Protein AF-A0A929XAC0-F1 (afdb_monomer_lite)

pLDDT: mean 94.09, std 4.09, range [79.88, 98.25]

Foldseek 3Di:
DDKDKPLVVAPAEDEDDDDPPAALVNCCVVCVVPDDNNHIYIRHGDACDDPNVVGDDDDPV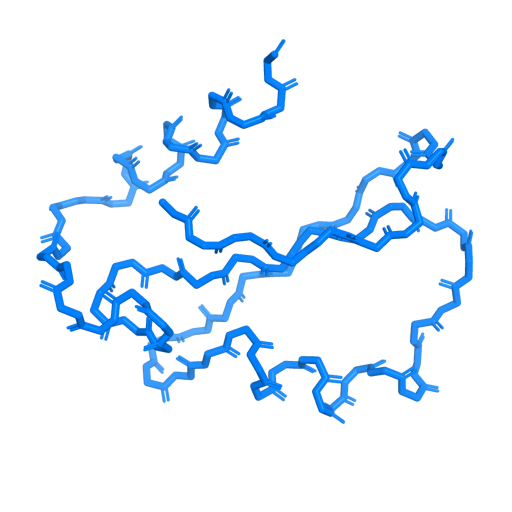VRVVVVVVVVD

Structure (mmCIF, N/CA/C/O backbone):
data_AF-A0A929XAC0-F1
#
_entry.id   AF-A0A929XAC0-F1
#
loop_
_atom_site.group_PDB
_atom_site.id
_atom_site.type_symbol
_atom_site.label_atom_id
_atom_site.label_alt_id
_atom_site.label_comp_id
_atom_site.label_asym_id
_atom_site.label_entity_id
_atom_site.label_seq_id
_atom_site.pdbx_PDB_ins_code
_atom_site.Cartn_x
_atom_site.Cartn_y
_atom_site.Cartn_z
_atom_site.occupancy
_atom_site.B_iso_or_equiv
_atom_site.auth_seq_id
_atom_site.auth_comp_id
_atom_site.auth_asym_id
_atom_site.auth_atom_id
_atom_site.pdbx_PDB_model_num
ATOM 1 N N . MET A 1 1 ? 1.870 7.351 -3.008 1.00 89.00 1 MET A N 1
ATOM 2 C CA . MET A 1 1 ? 1.429 5.959 -3.009 1.00 89.00 1 MET A CA 1
ATOM 3 C C . MET A 1 1 ? -0.007 5.987 -3.474 1.00 89.00 1 MET A C 1
ATOM 5 O O . MET A 1 1 ? -0.814 6.681 -2.860 1.00 89.00 1 MET A O 1
ATOM 9 N N . LYS A 1 2 ? -0.307 5.329 -4.589 1.00 94.94 2 LYS A N 1
ATOM 10 C CA . LYS A 1 2 ? -1.672 5.129 -5.052 1.00 94.94 2 LYS A CA 1
ATOM 11 C C . LYS A 1 2 ? -2.272 4.038 -4.180 1.00 94.94 2 LYS A C 1
ATOM 13 O O . LYS A 1 2 ? -1.687 2.970 -4.046 1.00 94.94 2 LYS A O 1
ATOM 18 N N . ILE A 1 3 ? -3.405 4.336 -3.553 1.00 96.44 3 ILE A N 1
ATOM 19 C CA . ILE A 1 3 ? -4.085 3.430 -2.630 1.00 96.44 3 ILE A CA 1
ATOM 20 C C . ILE A 1 3 ? -5.499 3.191 -3.138 1.00 96.44 3 ILE A C 1
ATOM 22 O O . ILE A 1 3 ? -6.216 4.137 -3.478 1.00 96.44 3 ILE A O 1
ATOM 26 N N . ASN A 1 4 ? -5.883 1.919 -3.202 1.00 95.44 4 ASN A N 1
ATOM 27 C CA . ASN A 1 4 ? -7.270 1.508 -3.351 1.00 95.44 4 ASN A CA 1
ATOM 28 C C . ASN A 1 4 ? -7.804 1.143 -1.964 1.00 95.44 4 ASN A C 1
ATOM 30 O O . ASN A 1 4 ? -7.233 0.283 -1.293 1.00 95.44 4 ASN A O 1
ATOM 34 N N . ASP A 1 5 ? -8.862 1.827 -1.539 1.00 95.19 5 ASP A N 1
ATOM 35 C CA . ASP A 1 5 ? -9.453 1.714 -0.206 1.00 95.19 5 ASP A CA 1
ATOM 36 C C . ASP A 1 5 ? -10.925 1.323 -0.328 1.00 95.19 5 ASP A C 1
ATOM 38 O O . ASP A 1 5 ? -11.737 2.067 -0.882 1.00 95.19 5 ASP A O 1
ATOM 42 N N . PHE A 1 6 ? -11.249 0.127 0.154 1.00 94.19 6 PHE A N 1
ATOM 43 C CA . PHE A 1 6 ? -12.584 -0.454 0.080 1.00 94.19 6 PHE A CA 1
ATOM 44 C C . PHE A 1 6 ? -13.183 -0.598 1.474 1.00 94.19 6 PHE A C 1
ATOM 46 O O . PHE A 1 6 ? -12.489 -0.960 2.422 1.00 94.19 6 PHE A O 1
ATOM 53 N N . ASN A 1 7 ? -14.499 -0.401 1.574 1.00 94.06 7 ASN A N 1
ATOM 54 C CA . ASN A 1 7 ? -15.260 -0.472 2.824 1.00 94.06 7 ASN A CA 1
ATOM 55 C C . ASN A 1 7 ? -14.708 0.467 3.915 1.00 94.06 7 ASN A C 1
ATOM 57 O O . ASN A 1 7 ? -14.488 0.055 5.052 1.00 94.06 7 ASN A O 1
ATOM 61 N N . ILE A 1 8 ? -14.487 1.738 3.565 1.00 94.00 8 ILE A N 1
ATOM 62 C CA . ILE A 1 8 ? -13.812 2.749 4.402 1.00 94.00 8 ILE A CA 1
ATOM 63 C C . ILE A 1 8 ? -14.385 2.911 5.822 1.00 94.00 8 ILE A C 1
ATOM 65 O O 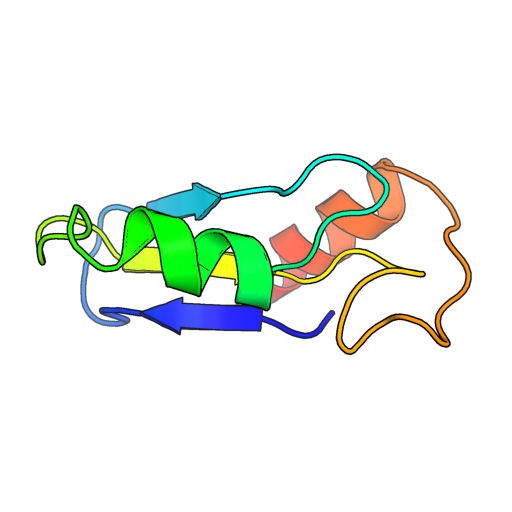. ILE A 1 8 ? -13.659 3.284 6.738 1.00 94.00 8 ILE A O 1
ATOM 69 N N . ASN A 1 9 ? -15.670 2.601 6.018 1.00 94.31 9 ASN A N 1
ATOM 70 C CA . ASN A 1 9 ? -16.358 2.727 7.306 1.00 94.31 9 ASN A CA 1
ATOM 71 C C . ASN A 1 9 ? -16.091 1.554 8.267 1.00 94.31 9 ASN A C 1
ATOM 73 O O . ASN A 1 9 ? -16.523 1.604 9.416 1.00 94.31 9 ASN A O 1
ATOM 77 N N . ASN A 1 10 ? -15.418 0.494 7.817 1.00 95.56 10 ASN A N 1
ATOM 78 C CA . ASN A 1 10 ? -15.131 -0.665 8.653 1.00 95.56 10 ASN A CA 1
ATOM 79 C C . ASN A 1 10 ? -13.934 -0.414 9.574 1.00 95.56 10 ASN A C 1
ATOM 81 O O . ASN A 1 10 ? -12.876 0.035 9.138 1.00 95.56 10 ASN A O 1
ATOM 85 N N . GLU A 1 11 ? -14.075 -0.797 1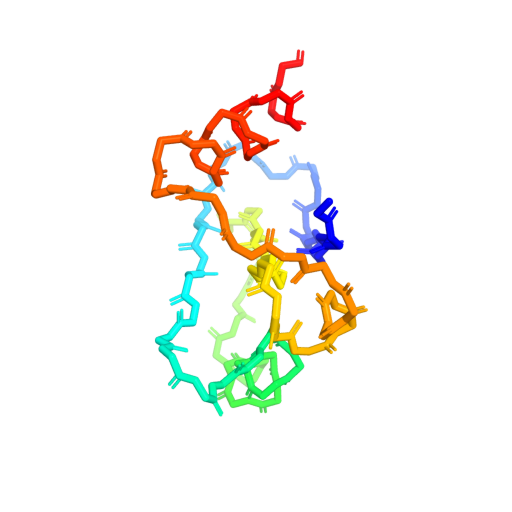0.842 1.00 94.38 11 GLU A N 1
ATOM 86 C CA . GLU A 1 11 ? -13.038 -0.592 11.863 1.00 94.38 11 GLU A CA 1
ATOM 87 C C . GLU A 1 11 ? -11.826 -1.519 11.688 1.00 94.38 11 GLU A C 1
ATOM 89 O O . GLU A 1 11 ? -10.686 -1.130 11.941 1.00 94.38 11 GLU A O 1
ATOM 94 N N . LYS A 1 12 ? -12.051 -2.768 11.261 1.00 96.12 12 LYS A N 1
ATOM 95 C CA . LYS A 1 12 ? -10.976 -3.755 11.090 1.00 96.12 12 LYS A CA 1
ATOM 96 C C . LYS A 1 12 ? -10.306 -3.560 9.740 1.00 96.12 12 LYS A C 1
ATOM 98 O O . LYS A 1 12 ? -10.951 -3.727 8.712 1.00 96.12 12 LYS A O 1
ATOM 103 N N . VAL A 1 13 ? -9.007 -3.288 9.740 1.00 96.00 13 VAL A N 1
ATOM 104 C CA . VAL A 1 13 ? -8.236 -3.045 8.514 1.00 96.00 13 VAL A CA 1
ATOM 105 C C . VAL A 1 13 ? -7.471 -4.299 8.092 1.00 96.00 13 VAL A C 1
ATOM 107 O O . VAL A 1 13 ? -6.830 -4.951 8.916 1.00 96.00 13 VAL A O 1
ATOM 110 N N . MET A 1 14 ? -7.503 -4.614 6.798 1.00 95.00 14 MET A N 1
ATOM 111 C CA . MET A 1 14 ? -6.654 -5.621 6.165 1.00 95.00 14 MET A CA 1
ATOM 112 C C . MET A 1 14 ? -5.876 -4.984 5.013 1.00 95.00 14 MET A C 1
ATOM 114 O O . MET A 1 14 ? -6.455 -4.375 4.114 1.00 95.00 14 MET A O 1
ATOM 118 N N . ILE A 1 15 ? -4.553 -5.125 5.043 1.00 95.50 15 ILE A N 1
ATOM 119 C CA . ILE A 1 15 ? -3.653 -4.566 4.034 1.00 95.50 15 ILE A CA 1
ATOM 120 C C . ILE A 1 15 ? -3.178 -5.708 3.144 1.00 95.50 15 ILE A C 1
ATOM 122 O O . ILE A 1 15 ? -2.618 -6.685 3.642 1.00 95.50 15 ILE A O 1
ATOM 126 N N . PHE A 1 16 ? -3.362 -5.572 1.834 1.00 94.81 16 PHE A N 1
ATOM 127 C CA . PHE A 1 16 ? -2.773 -6.489 0.868 1.00 94.81 16 PHE A CA 1
ATOM 128 C C . PHE A 1 16 ? -1.591 -5.810 0.187 1.00 94.81 16 PHE A C 1
ATOM 130 O O . PHE A 1 16 ? -1.770 -4.819 -0.514 1.00 94.81 16 PHE A O 1
ATOM 137 N N . LEU A 1 17 ? -0.393 -6.366 0.359 1.00 95.69 17 LEU A N 1
ATOM 138 C CA . LEU A 1 17 ? 0.810 -5.923 -0.342 1.00 95.69 17 LEU A CA 1
ATOM 139 C C . LEU A 1 17 ? 1.141 -6.921 -1.446 1.00 95.69 17 LEU A C 1
ATOM 141 O O . LEU A 1 17 ? 1.260 -8.121 -1.192 1.00 95.69 17 LEU A O 1
ATOM 145 N N . HIS A 1 18 ? 1.282 -6.425 -2.669 1.00 95.12 18 HIS A N 1
ATOM 146 C CA . HIS A 1 18 ? 1.672 -7.260 -3.795 1.00 95.12 18 HIS A CA 1
ATOM 147 C C . HIS A 1 18 ? 3.192 -7.545 -3.761 1.00 95.12 18 HIS A C 1
ATOM 149 O O . HIS A 1 18 ? 3.965 -6.714 -3.277 1.00 95.12 18 HIS A O 1
ATOM 155 N N . PRO A 1 19 ? 3.658 -8.697 -4.281 1.00 93.50 19 PRO A N 1
ATOM 156 C CA . PRO A 1 19 ? 5.085 -8.947 -4.487 1.00 93.50 19 PRO A CA 1
ATOM 157 C C . PRO A 1 19 ? 5.632 -8.125 -5.667 1.00 93.50 19 PRO A C 1
ATOM 159 O O . PRO A 1 19 ? 4.880 -7.475 -6.397 1.00 93.50 19 PRO A O 1
ATOM 162 N N . MET A 1 20 ? 6.950 -8.179 -5.885 1.00 93.56 20 MET A N 1
ATOM 163 C CA . MET A 1 20 ? 7.568 -7.563 -7.065 1.00 93.56 20 MET A CA 1
ATOM 164 C C . MET A 1 20 ? 6.932 -8.072 -8.367 1.00 93.56 20 MET A C 1
ATOM 166 O O . MET A 1 20 ? 6.553 -9.239 -8.461 1.00 93.56 20 MET A O 1
ATOM 170 N N . LEU A 1 21 ? 6.869 -7.194 -9.374 1.00 90.75 21 LEU A N 1
ATOM 171 C CA . LEU A 1 21 ? 6.296 -7.435 -10.711 1.00 90.75 21 LEU A CA 1
ATOM 172 C C . LEU A 1 21 ? 4.770 -7.639 -10.758 1.00 90.75 21 LEU A C 1
ATOM 174 O O . LEU A 1 21 ? 4.223 -7.920 -11.823 1.00 90.75 21 LEU A O 1
ATOM 178 N N . ALA A 1 22 ? 4.078 -7.470 -9.632 1.00 95.00 22 ALA A N 1
ATOM 179 C CA . ALA A 1 22 ? 2.620 -7.409 -9.561 1.00 95.00 22 ALA A CA 1
ATOM 180 C C . ALA A 1 22 ? 2.135 -5.962 -9.336 1.00 95.00 22 ALA A C 1
ATOM 182 O O . ALA A 1 22 ? 2.933 -5.024 -9.318 1.00 95.00 22 ALA A O 1
ATOM 183 N N . SER A 1 23 ? 0.822 -5.785 -9.189 1.00 96.75 23 SER A N 1
ATOM 184 C CA . SER A 1 23 ? 0.182 -4.500 -8.895 1.00 96.75 23 SER A CA 1
ATOM 185 C C . SER A 1 23 ? -1.065 -4.682 -8.031 1.00 96.75 23 SER A C 1
ATOM 187 O O . SER A 1 23 ? -1.611 -5.787 -7.905 1.00 96.75 23 SER A O 1
ATOM 189 N N . SER A 1 24 ? -1.545 -3.577 -7.470 1.00 96.38 24 SER A N 1
ATOM 190 C CA . SER A 1 24 ? -2.830 -3.478 -6.784 1.00 96.38 24 SER A CA 1
ATOM 191 C C . SER A 1 24 ? -3.989 -3.937 -7.674 1.00 96.38 24 SER A C 1
ATOM 193 O O . SER A 1 24 ? -4.827 -4.719 -7.228 1.00 96.38 24 SER A O 1
ATOM 195 N N . GLU A 1 25 ? -3.990 -3.546 -8.952 1.00 95.88 25 GLU A N 1
ATOM 196 C CA . GLU A 1 25 ? -4.987 -3.956 -9.947 1.00 95.88 25 GLU A CA 1
ATOM 197 C C . GLU A 1 25 ? -5.041 -5.481 -10.100 1.00 95.88 25 GLU A C 1
ATOM 199 O O . GLU A 1 25 ? -6.119 -6.080 -10.030 1.00 95.88 25 GLU A O 1
ATOM 204 N N . ALA A 1 26 ? -3.879 -6.127 -10.259 1.00 93.69 26 ALA A N 1
ATOM 205 C CA . ALA A 1 26 ? -3.804 -7.577 -10.393 1.00 93.69 26 ALA A CA 1
ATOM 206 C C . ALA A 1 26 ? -4.369 -8.274 -9.149 1.00 93.69 26 ALA A C 1
ATOM 208 O O . ALA A 1 26 ? -5.140 -9.229 -9.269 1.00 93.69 26 ALA A O 1
ATOM 209 N N . MET A 1 27 ? -4.049 -7.776 -7.952 1.00 93.94 27 MET A N 1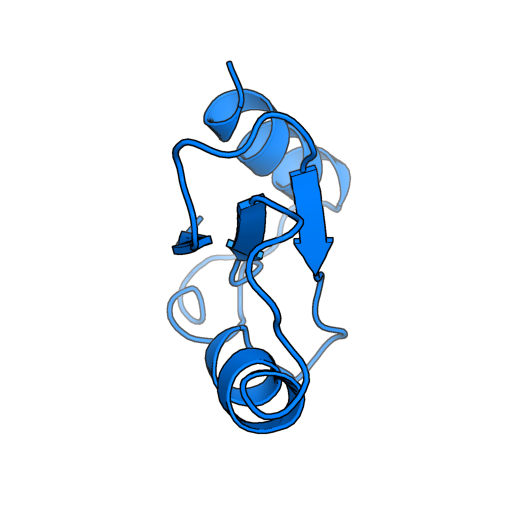
ATOM 210 C CA . MET A 1 27 ? -4.616 -8.337 -6.731 1.00 93.94 27 MET A CA 1
ATOM 211 C C . MET A 1 27 ? -6.126 -8.152 -6.678 1.00 93.94 27 MET A C 1
ATOM 213 O O . MET A 1 27 ? -6.820 -9.152 -6.527 1.00 93.94 27 MET A O 1
ATOM 217 N N . ILE A 1 28 ? -6.639 -6.933 -6.881 1.00 94.31 28 ILE A N 1
ATOM 218 C CA . ILE A 1 28 ? -8.081 -6.628 -6.901 1.00 94.31 28 ILE A CA 1
ATOM 219 C C . ILE A 1 28 ? -8.809 -7.591 -7.839 1.00 94.31 28 ILE A C 1
ATOM 221 O O . ILE A 1 28 ? -9.768 -8.250 -7.433 1.00 94.31 28 ILE A O 1
ATOM 225 N N . LYS A 1 29 ? -8.313 -7.767 -9.066 1.00 93.19 29 LYS A N 1
ATOM 226 C CA . LYS A 1 29 ? -8.897 -8.694 -10.042 1.00 93.19 29 LYS A CA 1
ATOM 227 C C . LYS A 1 29 ? -9.021 -10.125 -9.508 1.00 93.19 29 LYS A C 1
ATOM 229 O O . LYS A 1 29 ? -10.018 -10.790 -9.777 1.00 93.19 29 LYS A O 1
ATOM 234 N N . HIS A 1 30 ? -8.036 -10.608 -8.756 1.00 90.00 30 HIS A N 1
ATOM 235 C CA . HIS A 1 30 ? -8.020 -11.983 -8.253 1.00 90.00 30 HIS A CA 1
ATOM 236 C C . HIS A 1 30 ? -8.706 -12.172 -6.895 1.00 90.00 30 HIS A C 1
ATOM 238 O O . HIS A 1 30 ? -9.164 -13.281 -6.607 1.00 90.00 30 HIS A O 1
ATOM 244 N N . ILE A 1 31 ? -8.813 -11.126 -6.072 1.00 86.12 31 ILE A N 1
ATOM 245 C CA . ILE A 1 31 ? -9.383 -11.231 -4.721 1.00 86.12 31 ILE A CA 1
ATOM 246 C C . ILE A 1 31 ? -10.799 -10.668 -4.600 1.00 86.12 31 ILE A C 1
ATOM 248 O O . ILE A 1 31 ? -11.484 -11.028 -3.654 1.00 86.12 31 ILE A O 1
ATOM 252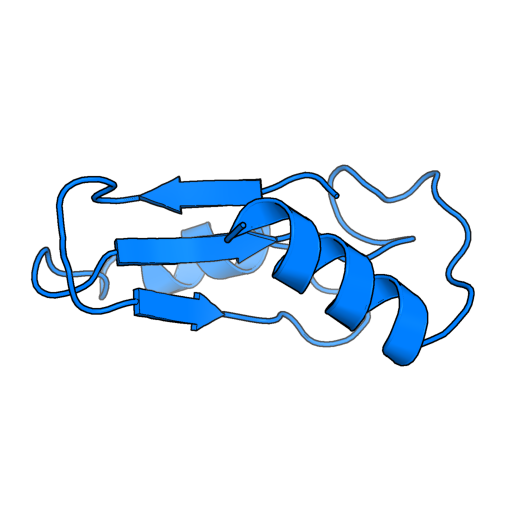 N N . THR A 1 32 ? -11.286 -9.856 -5.542 1.00 81.62 32 THR A N 1
ATOM 253 C CA . THR A 1 32 ? -12.645 -9.263 -5.508 1.00 81.62 32 THR A CA 1
ATOM 254 C C . THR A 1 32 ? -13.763 -10.286 -5.326 1.00 81.62 32 THR A C 1
ATOM 256 O O . THR A 1 32 ? -14.690 -10.032 -4.572 1.00 81.62 32 THR A O 1
ATOM 259 N N . SER A 1 33 ? -13.649 -11.474 -5.927 1.00 79.88 33 SER A N 1
ATOM 260 C CA . SER A 1 33 ? -14.611 -12.576 -5.717 1.00 79.88 33 SER A CA 1
ATOM 261 C C . SER A 1 33 ? -14.609 -13.164 -4.295 1.00 79.88 33 SER A C 1
ATOM 263 O O . SER A 1 33 ? -15.503 -13.929 -3.943 1.00 79.88 33 SER A O 1
ATOM 265 N N . ARG A 1 34 ? -13.593 -12.841 -3.489 1.00 81.38 34 ARG A N 1
ATOM 266 C CA . ARG A 1 34 ? -13.355 -13.350 -2.129 1.00 81.38 34 ARG A CA 1
ATOM 267 C C . ARG A 1 34 ? -13.407 -12.252 -1.065 1.00 81.38 34 ARG A C 1
ATOM 269 O O . ARG A 1 34 ? -13.392 -12.565 0.122 1.00 81.38 34 ARG A O 1
ATOM 276 N N . ILE A 1 35 ? -13.436 -10.985 -1.475 1.00 81.62 35 ILE A N 1
ATOM 277 C CA . ILE A 1 35 ? -13.566 -9.843 -0.575 1.00 81.62 35 ILE A CA 1
ATOM 278 C C . ILE A 1 35 ? -15.029 -9.765 -0.120 1.00 81.62 35 ILE A C 1
ATOM 280 O O . ILE A 1 35 ? -15.920 -9.493 -0.918 1.00 81.62 35 ILE A O 1
ATOM 284 N N . GLY A 1 36 ? -15.267 -10.017 1.169 1.00 85.06 36 GLY A N 1
ATOM 285 C CA . GLY A 1 36 ? -16.527 -9.684 1.843 1.00 85.06 36 GLY A CA 1
ATOM 286 C C . GLY A 1 36 ? -16.491 -8.274 2.437 1.00 85.06 36 GLY A C 1
ATOM 287 O O . GLY A 1 36 ? -15.519 -7.548 2.258 1.00 85.06 36 GLY A O 1
ATOM 288 N N . ASP A 1 37 ? -17.494 -7.896 3.218 1.00 89.38 37 ASP A N 1
ATOM 289 C CA . ASP A 1 37 ? -17.637 -6.575 3.847 1.00 89.38 37 ASP A CA 1
ATOM 290 C C . ASP A 1 37 ? -17.187 -6.529 5.320 1.00 89.38 37 ASP A C 1
ATOM 292 O O . ASP A 1 37 ? -17.450 -5.556 6.012 1.00 89.38 37 ASP A O 1
ATOM 296 N N . GLY A 1 38 ? -16.481 -7.550 5.819 1.00 93.19 38 GLY A N 1
ATOM 297 C CA . GLY A 1 38 ? -16.059 -7.626 7.228 1.00 93.19 38 GLY A CA 1
ATOM 298 C C . GLY A 1 38 ? -14.813 -6.807 7.607 1.00 93.19 38 GLY A C 1
ATOM 299 O O . GLY A 1 38 ? -14.522 -6.656 8.794 1.00 93.19 38 GLY A O 1
ATOM 300 N N . TYR A 1 39 ? -14.069 -6.298 6.619 1.00 95.50 39 TYR A N 1
ATOM 301 C CA . TYR A 1 39 ? -12.856 -5.492 6.805 1.00 95.50 39 TYR A CA 1
ATOM 302 C C . TYR A 1 39 ? -12.869 -4.272 5.880 1.00 95.50 39 TYR A C 1
ATOM 304 O O . TYR A 1 39 ? -13.533 -4.283 4.840 1.00 95.50 39 TYR A O 1
ATOM 312 N N . ARG A 1 40 ? -12.129 -3.229 6.255 1.00 95.44 40 ARG A N 1
ATOM 313 C CA . ARG A 1 40 ? -11.645 -2.180 5.358 1.00 95.44 40 ARG A CA 1
ATOM 314 C C . ARG A 1 40 ? -10.392 -2.700 4.670 1.00 95.44 40 ARG A C 1
ATOM 316 O O . ARG A 1 40 ? -9.454 -3.119 5.352 1.00 95.44 40 ARG A O 1
ATOM 323 N N . TYR A 1 41 ? -10.366 -2.696 3.346 1.00 95.31 41 TYR A N 1
ATOM 324 C CA . TYR A 1 41 ? -9.252 -3.256 2.584 1.00 95.31 41 TYR A CA 1
ATOM 325 C C . TYR A 1 41 ? -8.422 -2.160 1.952 1.00 95.31 41 TYR A C 1
ATOM 327 O O . TYR A 1 41 ? -8.945 -1.352 1.189 1.00 95.31 41 TYR A O 1
ATOM 335 N N . ILE A 1 42 ? -7.123 -2.191 2.230 1.00 96.38 42 ILE A N 1
ATOM 336 C CA . ILE A 1 42 ? -6.145 -1.241 1.709 1.00 96.38 42 ILE A CA 1
ATOM 337 C C . ILE A 1 42 ? -5.204 -1.982 0.768 1.00 96.38 42 ILE A C 1
ATOM 339 O O . ILE A 1 42 ? -4.511 -2.918 1.172 1.00 96.38 42 ILE A O 1
ATOM 343 N N . ILE A 1 43 ? -5.207 -1.575 -0.500 1.00 96.44 43 ILE A N 1
ATOM 344 C CA . ILE A 1 43 ? -4.468 -2.233 -1.578 1.00 96.44 43 ILE A CA 1
ATOM 345 C C . ILE A 1 43 ? -3.639 -1.177 -2.328 1.00 96.44 43 ILE A C 1
ATOM 347 O O . ILE A 1 43 ? -4.136 -0.571 -3.287 1.00 96.44 43 ILE A O 1
ATOM 351 N N . PRO A 1 44 ? -2.407 -0.894 -1.866 1.00 97.19 44 PRO A N 1
ATOM 352 C CA . PRO A 1 44 ? -1.523 0.078 -2.492 1.00 97.19 44 PRO A CA 1
ATOM 353 C C . PRO A 1 44 ? -0.791 -0.491 -3.712 1.00 97.19 44 PRO A C 1
ATOM 355 O O . PRO A 1 44 ? -0.521 -1.691 -3.781 1.00 97.19 44 PRO A O 1
ATOM 358 N N . ASP A 1 45 ? -0.401 0.396 -4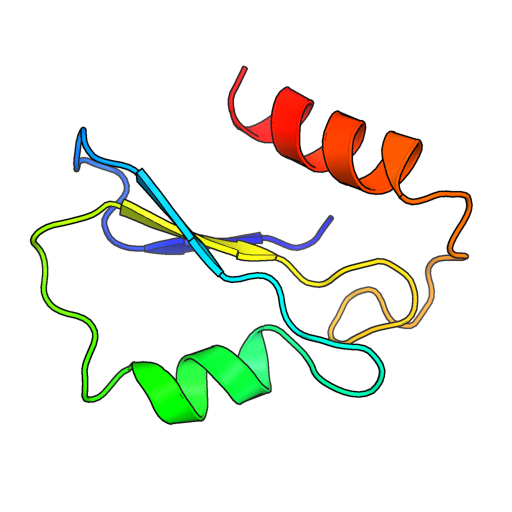.626 1.00 97.56 45 ASP A N 1
ATOM 359 C CA . ASP A 1 45 ? 0.750 0.167 -5.504 1.00 97.56 45 ASP A CA 1
ATOM 360 C C . ASP A 1 45 ? 2.022 0.679 -4.819 1.00 97.56 45 ASP A C 1
ATOM 362 O O . ASP A 1 45 ? 2.080 1.832 -4.373 1.00 97.56 45 ASP A O 1
ATOM 366 N N . LEU A 1 46 ? 3.040 -0.181 -4.750 1.00 96.81 46 LEU A N 1
ATOM 367 C CA . LEU A 1 46 ? 4.385 0.182 -4.295 1.00 96.81 46 LEU A CA 1
ATOM 368 C C . LEU A 1 46 ? 5.147 0.910 -5.411 1.00 96.81 46 LEU A C 1
ATOM 370 O O . LEU A 1 46 ? 4.839 0.742 -6.594 1.00 96.81 46 LEU A O 1
ATOM 374 N N . SER A 1 47 ? 6.171 1.697 -5.066 1.00 97.12 47 SER A N 1
ATOM 375 C CA . SER A 1 47 ? 6.968 2.403 -6.081 1.00 97.12 47 SER A CA 1
ATOM 376 C C . SER A 1 47 ? 7.511 1.447 -7.146 1.00 97.12 47 SER A C 1
ATOM 378 O O . SER A 1 47 ? 7.849 0.293 -6.867 1.00 97.12 47 SER A O 1
ATOM 380 N N . ALA A 1 48 ? 7.597 1.943 -8.380 1.00 96.31 48 ALA A N 1
ATOM 381 C CA . ALA A 1 48 ? 7.979 1.201 -9.581 1.00 96.31 48 ALA A CA 1
ATOM 382 C C . ALA A 1 48 ? 6.980 0.112 -10.029 1.00 96.31 48 ALA A C 1
ATOM 384 O O . ALA A 1 48 ? 7.275 -0.629 -10.966 1.00 96.31 48 ALA A O 1
ATOM 385 N N . HIS A 1 49 ? 5.784 0.042 -9.433 1.00 96.62 49 HIS A N 1
ATOM 386 C CA . HIS A 1 49 ? 4.753 -0.942 -9.772 1.00 96.62 49 HIS A CA 1
ATOM 387 C C . HIS A 1 49 ? 3.389 -0.291 -10.025 1.00 96.62 49 HIS A C 1
ATOM 389 O O . HIS A 1 49 ? 3.095 0.780 -9.500 1.00 96.62 49 HIS A O 1
ATOM 395 N N . GLY A 1 50 ? 2.560 -0.945 -10.848 1.00 95.69 50 GLY A N 1
ATOM 396 C CA . GLY A 1 50 ? 1.203 -0.492 -11.168 1.00 95.69 50 GLY A CA 1
ATOM 397 C C . GLY A 1 50 ? 1.139 0.973 -11.612 1.00 95.69 50 GLY A C 1
ATOM 398 O O . GLY A 1 50 ? 1.912 1.421 -12.469 1.00 95.69 50 GLY A O 1
ATOM 399 N N . GLU A 1 51 ? 0.236 1.736 -11.001 1.00 96.44 51 GLU A N 1
ATOM 400 C CA . GLU A 1 51 ? 0.087 3.174 -11.258 1.00 96.44 51 GLU A CA 1
ATOM 401 C C . GLU A 1 51 ? 1.277 4.005 -10.740 1.00 96.44 51 GLU A C 1
ATOM 403 O O . GLU A 1 51 ? 1.509 5.120 -11.206 1.00 96.44 51 GLU A O 1
ATOM 408 N N . GLU A 1 52 ? 2.085 3.456 -9.832 1.00 96.38 52 GLU A N 1
ATOM 409 C CA . GLU A 1 52 ? 3.300 4.077 -9.289 1.00 96.38 52 GLU A CA 1
ATOM 410 C C . GLU A 1 52 ? 4.572 3.646 -10.054 1.00 96.38 52 GLU A C 1
ATOM 412 O O . GLU A 1 52 ? 5.695 3.861 -9.592 1.00 96.38 52 GLU A O 1
ATOM 417 N N . SER A 1 53 ? 4.422 3.094 -11.267 1.00 95.88 53 SER A N 1
ATOM 418 C CA . SER A 1 53 ? 5.517 2.617 -12.137 1.00 95.88 53 SER A CA 1
ATOM 419 C C . SER A 1 53 ? 6.609 3.648 -12.439 1.00 95.88 53 SER A C 1
ATOM 421 O O . SER A 1 53 ? 7.747 3.278 -12.718 1.00 95.88 53 SER A O 1
ATOM 423 N N . LYS A 1 54 ? 6.291 4.945 -12.367 1.00 96.56 54 LYS A N 1
ATOM 424 C CA . LYS A 1 54 ? 7.254 6.036 -12.593 1.00 96.56 54 LYS A CA 1
ATOM 425 C C . LYS A 1 54 ? 8.001 6.477 -11.332 1.00 96.56 54 LYS A C 1
ATOM 427 O O . LYS A 1 54 ? 8.897 7.313 -11.439 1.00 96.56 54 LYS A O 1
ATOM 432 N N . LYS A 1 55 ? 7.640 5.975 -10.146 1.00 96.25 55 LYS A N 1
ATOM 433 C CA . LYS A 1 55 ? 8.345 6.304 -8.902 1.00 96.25 55 LYS A CA 1
ATOM 434 C C . LYS A 1 55 ? 9.559 5.419 -8.700 1.00 96.25 55 LYS A C 1
ATOM 436 O O . LYS A 1 55 ? 9.502 4.210 -8.891 1.00 96.25 55 LYS A O 1
ATOM 441 N N . THR A 1 56 ? 10.639 6.034 -8.240 1.00 96.50 56 THR A N 1
ATOM 442 C CA . THR A 1 56 ? 11.841 5.321 -7.819 1.00 96.50 56 THR A CA 1
ATOM 443 C C . THR A 1 56 ? 11.611 4.701 -6.448 1.00 96.50 56 THR A C 1
ATOM 445 O O . THR A 1 56 ? 11.269 5.404 -5.499 1.00 96.50 56 THR A O 1
ATOM 448 N N . TYR A 1 57 ? 11.834 3.394 -6.337 1.00 96.12 57 TYR A N 1
ATOM 449 C CA . TYR A 1 57 ? 11.917 2.726 -5.044 1.00 96.12 57 TYR A CA 1
ATOM 450 C C . TYR A 1 57 ? 13.155 3.210 -4.273 1.00 96.12 57 TYR A C 1
ATOM 452 O O . TYR A 1 57 ? 14.258 3.211 -4.819 1.00 96.12 57 TYR A O 1
ATOM 460 N N . ILE A 1 58 ? 12.968 3.600 -3.008 1.00 97.50 58 ILE A N 1
ATOM 461 C CA . ILE A 1 58 ? 14.051 4.051 -2.119 1.00 97.50 58 ILE A CA 1
ATOM 462 C C . ILE A 1 58 ? 14.379 2.949 -1.109 1.00 97.50 58 ILE A C 1
ATOM 464 O O . ILE A 1 58 ? 15.476 2.391 -1.121 1.00 97.50 58 ILE A O 1
ATOM 468 N N . SER A 1 59 ? 13.417 2.601 -0.252 1.00 97.69 59 SER A N 1
ATOM 469 C CA . SER A 1 59 ? 13.548 1.517 0.716 1.00 97.69 59 SER A CA 1
ATOM 470 C C . SER A 1 59 ? 12.182 1.008 1.182 1.00 97.69 59 SER A C 1
ATOM 472 O O . SER A 1 59 ? 11.176 1.713 1.106 1.00 97.69 59 SER A O 1
ATOM 474 N N . SER A 1 60 ? 12.144 -0.198 1.754 1.00 96.12 60 SER A N 1
ATOM 475 C CA . SER A 1 60 ? 10.941 -0.725 2.411 1.00 96.12 60 SER A CA 1
ATOM 476 C C . SER A 1 60 ? 10.478 0.153 3.577 1.00 96.12 60 SER A C 1
ATOM 478 O O . SER A 1 60 ? 9.292 0.163 3.893 1.00 96.12 60 SER A O 1
ATOM 480 N N . LYS A 1 61 ? 11.397 0.894 4.212 1.00 98.25 61 LYS A N 1
ATOM 481 C CA . LYS A 1 61 ? 11.063 1.835 5.282 1.00 98.25 61 LYS A CA 1
ATOM 482 C C . LYS A 1 61 ? 10.261 3.018 4.735 1.00 98.25 61 LYS A C 1
ATOM 484 O O . LYS A 1 61 ? 9.240 3.348 5.322 1.00 98.25 61 LYS A O 1
ATOM 489 N N . ASP A 1 62 ? 10.664 3.596 3.604 1.00 97.44 62 ASP A N 1
ATOM 490 C CA . ASP A 1 62 ? 9.950 4.722 2.979 1.00 97.44 62 ASP A CA 1
ATOM 491 C C . ASP A 1 62 ? 8.552 4.316 2.478 1.00 97.44 62 ASP A C 1
ATOM 493 O O . ASP A 1 62 ? 7.588 5.077 2.599 1.00 97.44 62 ASP A O 1
ATOM 497 N N . GLU A 1 63 ? 8.417 3.092 1.957 1.00 97.25 63 GLU A N 1
ATOM 498 C CA . GLU A 1 63 ? 7.113 2.519 1.590 1.00 97.25 63 GLU A CA 1
ATOM 499 C C . GLU A 1 63 ? 6.218 2.344 2.828 1.00 97.25 63 GLU A C 1
ATOM 501 O O . GLU A 1 63 ? 5.055 2.753 2.826 1.00 97.25 63 GLU A O 1
ATOM 506 N N . ALA A 1 64 ? 6.767 1.796 3.918 1.00 96.31 64 ALA A N 1
ATOM 507 C CA . ALA A 1 64 ? 6.041 1.633 5.175 1.00 96.31 64 ALA A CA 1
ATOM 508 C C . ALA A 1 64 ? 5.655 2.980 5.808 1.00 96.31 64 ALA A C 1
ATOM 510 O O . ALA A 1 64 ? 4.540 3.113 6.306 1.00 96.31 64 ALA A O 1
ATOM 511 N N . GLU A 1 65 ? 6.527 3.991 5.760 1.00 97.44 65 GLU A N 1
ATOM 512 C CA . GLU A 1 65 ? 6.228 5.352 6.225 1.00 97.44 65 GLU A CA 1
ATOM 513 C C . GLU A 1 65 ? 5.136 6.012 5.378 1.00 97.44 65 GLU A C 1
ATOM 515 O O . GLU A 1 65 ? 4.227 6.636 5.923 1.00 97.44 65 GLU A O 1
ATOM 520 N N . SER A 1 66 ? 5.168 5.833 4.055 1.00 95.88 66 SER A N 1
ATOM 521 C CA . SER A 1 66 ? 4.115 6.324 3.157 1.00 95.88 66 SER A CA 1
ATOM 522 C C . SER A 1 66 ? 2.754 5.714 3.494 1.00 95.88 66 SER A C 1
ATOM 524 O O . SER A 1 66 ? 1.753 6.428 3.543 1.00 95.88 66 SER A O 1
ATOM 526 N N . LEU A 1 67 ? 2.724 4.407 3.770 1.00 95.62 67 LEU A N 1
ATOM 527 C CA . LEU A 1 67 ? 1.513 3.704 4.180 1.00 95.62 67 LEU A CA 1
ATOM 528 C C . LEU A 1 67 ? 1.057 4.120 5.587 1.00 95.62 67 LEU A C 1
ATOM 530 O O . LEU A 1 67 ? -0.128 4.348 5.803 1.00 95.62 67 LEU A O 1
ATOM 534 N N . TYR A 1 68 ? 1.983 4.280 6.534 1.00 95.50 68 TYR A N 1
ATOM 535 C CA . TYR A 1 68 ? 1.689 4.772 7.882 1.00 95.50 68 TYR A CA 1
ATOM 536 C C . TYR A 1 68 ? 1.063 6.172 7.853 1.00 95.50 68 TYR A C 1
ATOM 538 O O . TYR A 1 68 ? 0.046 6.404 8.501 1.00 95.50 68 TYR A O 1
ATOM 546 N N . ASN A 1 69 ? 1.620 7.084 7.053 1.00 95.94 69 ASN A N 1
ATOM 547 C CA . ASN A 1 69 ? 1.109 8.447 6.903 1.00 95.94 69 ASN A CA 1
ATOM 548 C C . ASN A 1 69 ? -0.296 8.499 6.294 1.00 95.94 69 ASN A C 1
ATOM 550 O O . ASN A 1 69 ? -1.015 9.458 6.542 1.00 95.94 69 ASN A O 1
ATOM 554 N N . TYR A 1 70 ? -0.694 7.493 5.515 1.00 94.75 70 TYR A N 1
ATOM 555 C CA . TYR A 1 70 ? -2.055 7.390 4.992 1.00 94.75 70 TYR A CA 1
ATOM 556 C C . TYR A 1 70 ? -3.087 7.010 6.068 1.00 94.75 70 TYR A C 1
ATOM 558 O O . TYR A 1 70 ? -4.245 7.409 5.975 1.00 94.75 70 TYR A O 1
ATOM 566 N N . PHE A 1 71 ? -2.682 6.241 7.083 1.00 90.12 71 PHE A N 1
ATOM 567 C CA . PHE A 1 71 ? -3.555 5.852 8.198 1.00 90.12 71 PHE A CA 1
ATOM 568 C C . PHE A 1 71 ? -3.620 6.881 9.330 1.00 90.12 71 PHE A C 1
ATOM 570 O O . PHE A 1 71 ? -4.433 6.716 10.240 1.00 90.12 71 PHE A O 1
ATOM 577 N N . LYS A 1 72 ? -2.742 7.884 9.304 1.00 87.19 72 LYS A N 1
ATOM 578 C CA . LYS A 1 72 ? -2.685 8.960 10.291 1.00 87.19 72 LYS A CA 1
ATOM 579 C C . LYS A 1 72 ? -3.766 10.005 10.033 1.00 87.19 72 LYS A C 1
ATOM 581 O O . LYS A 1 72 ? -4.338 10.475 11.040 1.00 87.19 72 LYS A O 1
#

Secondary structure (DSSP, 8-state):
--EEEESTT-SSEEE----TT--HHHHHHHHTTT--SSSEEEEEPPTTSGGGTTSPP--HHHHHHHHHHHH-

Radius of gyration: 12.23 Å; chains: 1; bounding box: 32×22×24 Å

Sequence (72 aa):
MKINDFNINNEKVMIFLHPMLASSEAMIKHITSRIGDGYRYIIPDLSAHGEESKKTYISSKDEAESLYNYFK